Protein AF-A0A967F8V9-F1 (afdb_monomer_lite)

Radius of gyration: 20.17 Å; chains: 1; bounding box: 60×23×52 Å

Secondary structure (DSSP, 8-state):
-HHHHT-TT--EEE-SSS-EEEE-GGG-----HHHHT-TTS-----------HHHHHS-EEEEE-PEEEPTTT--EEEEHHHHHHHHHHHTT-GGG-SHHHHHGGGS-HHHHHHHHHHHTSTT-----

Sequence (128 aa):
MSCVAVCPTSALREGQGLPQLNFSEWSCIQCGLCETACPEDAIKTEPRFLYDDKERSEPRLLHEEQPMCCISCGKPFATRSALKAMMKKLEGHWMFQTEAERRRLEMCDTCRVKDMMRAQGPGGSGSA

Foldseek 3Di:
DQLCVQQPQSQWDADDLFRWIKGAQLSDPQPCRSCVRDPVNLDDRDDDDDPDPVVRGDIDTPDTFGFQAQPVPRRGAHGPVVLVVVCVVCVPPPQCPDPLSNSLSSHHPVVSVVSVVVCVPDPNDDDD

pLDDT: mean 88.05, std 12.48, range [37.12, 96.88]

Structure (mmCIF, N/CA/C/O backbone):
data_AF-A0A967F8V9-F1
#
_entry.id   AF-A0A967F8V9-F1
#
loop_
_atom_site.group_PDB
_atom_site.id
_atom_site.type_symbol
_atom_site.label_atom_id
_atom_site.label_alt_id
_atom_site.label_comp_id
_atom_site.label_asym_id
_atom_site.label_entity_id
_atom_site.label_seq_id
_atom_site.pdbx_PDB_ins_code
_atom_site.Cartn_x
_atom_site.Cartn_y
_atom_site.Cartn_z
_atom_site.occupancy
_atom_site.B_iso_or_equiv
_atom_site.auth_seq_id
_atom_site.auth_comp_id
_atom_site.auth_asym_id
_atom_site.auth_atom_id
_atom_site.pdbx_PDB_model_nu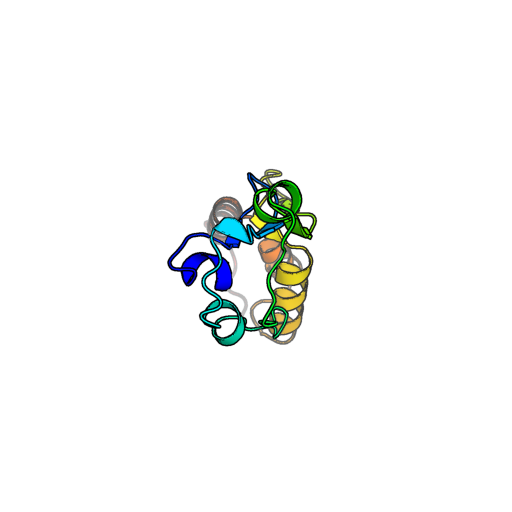m
ATOM 1 N N . MET A 1 1 ? 1.300 -4.159 1.634 1.00 73.31 1 MET A N 1
ATOM 2 C CA . MET A 1 1 ? 1.080 -3.624 0.268 1.00 73.31 1 MET A CA 1
ATOM 3 C C . MET A 1 1 ? 1.172 -4.748 -0.766 1.00 73.31 1 MET A C 1
ATOM 5 O O . MET A 1 1 ? 2.106 -5.535 -0.683 1.00 73.31 1 MET A O 1
ATOM 9 N N . SER A 1 2 ? 0.234 -4.852 -1.722 1.00 87.50 2 SER A N 1
ATOM 10 C CA . SER A 1 2 ? 0.163 -5.983 -2.684 1.00 87.50 2 SER A CA 1
ATOM 11 C C . SER A 1 2 ? 1.423 -6.117 -3.555 1.00 87.50 2 SER A C 1
ATOM 13 O O . SER A 1 2 ? 2.060 -7.166 -3.579 1.00 87.50 2 SER A O 1
ATOM 15 N N . CYS A 1 3 ? 1.847 -5.026 -4.199 1.00 94.12 3 CYS A N 1
ATOM 16 C CA . CYS A 1 3 ? 2.989 -5.011 -5.119 1.00 94.12 3 CYS A CA 1
ATOM 17 C C . CYS A 1 3 ? 4.335 -5.368 -4.457 1.00 94.12 3 CYS A C 1
ATOM 19 O O . CYS A 1 3 ? 5.180 -5.995 -5.090 1.00 94.12 3 CYS A O 1
ATOM 21 N N . VAL A 1 4 ? 4.524 -5.005 -3.182 1.00 94.88 4 VAL A N 1
ATOM 22 C CA . VAL A 1 4 ? 5.724 -5.362 -2.406 1.00 94.88 4 VAL A CA 1
ATOM 23 C C . VAL A 1 4 ? 5.731 -6.856 -2.090 1.00 94.88 4 VAL A C 1
ATOM 25 O O . VAL A 1 4 ? 6.761 -7.503 -2.239 1.00 94.88 4 VAL A O 1
ATOM 28 N N . ALA A 1 5 ? 4.577 -7.420 -1.721 1.00 94.50 5 ALA A N 1
ATOM 29 C CA . ALA A 1 5 ? 4.461 -8.834 -1.375 1.00 94.50 5 ALA A CA 1
ATOM 30 C C . ALA A 1 5 ? 4.707 -9.778 -2.566 1.00 94.50 5 ALA A C 1
ATOM 32 O O . ALA A 1 5 ? 5.182 -10.892 -2.367 1.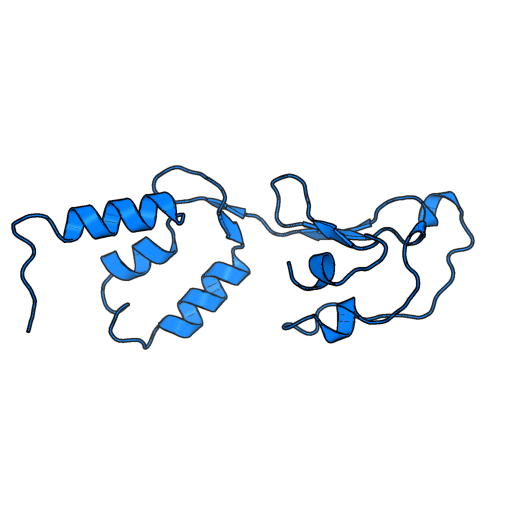00 94.50 5 ALA A O 1
ATOM 33 N N . VAL A 1 6 ? 4.402 -9.347 -3.796 1.00 96.50 6 VAL A N 1
ATOM 34 C CA . VAL A 1 6 ? 4.591 -10.168 -5.008 1.00 96.50 6 VAL A CA 1
ATOM 35 C C . VAL A 1 6 ? 5.956 -9.991 -5.676 1.00 96.50 6 VAL A C 1
ATOM 37 O O . VAL A 1 6 ? 6.245 -10.692 -6.641 1.00 96.50 6 VAL A O 1
ATOM 40 N N . CYS A 1 7 ? 6.789 -9.045 -5.228 1.00 96.88 7 CYS A N 1
ATOM 41 C CA . CYS A 1 7 ? 8.061 -8.752 -5.882 1.00 96.88 7 CYS A CA 1
ATOM 42 C C . CYS A 1 7 ? 9.117 -9.821 -5.532 1.00 96.88 7 CYS A C 1
ATOM 44 O O . CYS A 1 7 ? 9.597 -9.842 -4.398 1.00 96.88 7 CYS A O 1
ATOM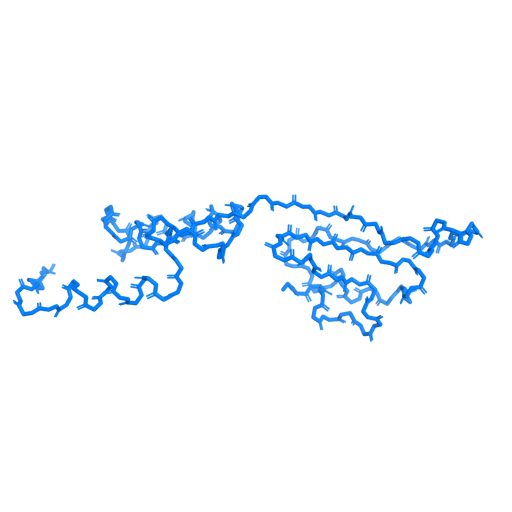 46 N N . PRO A 1 8 ? 9.549 -10.676 -6.481 1.00 96.62 8 PRO A N 1
ATOM 47 C CA . PRO A 1 8 ? 10.410 -11.820 -6.166 1.00 96.62 8 PRO A CA 1
ATOM 48 C C . PRO A 1 8 ? 11.848 -11.422 -5.811 1.00 96.62 8 PRO A C 1
ATOM 50 O O . PRO A 1 8 ? 12.561 -12.175 -5.156 1.00 96.62 8 PRO A O 1
ATOM 53 N N . THR A 1 9 ? 12.286 -10.243 -6.247 1.00 96.50 9 THR A N 1
ATOM 54 C CA . THR A 1 9 ? 13.649 -9.730 -6.055 1.00 96.50 9 THR A CA 1
ATOM 55 C C . THR A 1 9 ? 13.716 -8.598 -5.036 1.00 96.50 9 THR A C 1
ATOM 57 O O . THR A 1 9 ? 14.755 -7.957 -4.884 1.00 96.50 9 THR A O 1
ATOM 60 N N . SER A 1 10 ? 12.603 -8.312 -4.352 1.00 95.56 10 SER A N 1
ATOM 61 C CA . SER A 1 10 ? 12.488 -7.191 -3.414 1.00 95.56 10 SER A CA 1
ATOM 62 C C . SER A 1 10 ? 12.845 -5.832 -4.036 1.00 95.56 10 SER A C 1
ATOM 64 O O . SER A 1 10 ? 13.295 -4.935 -3.325 1.00 95.56 10 SER A O 1
ATOM 66 N N . ALA A 1 11 ? 12.666 -5.658 -5.352 1.00 96.31 11 ALA A N 1
ATOM 67 C CA . ALA A 1 11 ? 12.873 -4.382 -6.040 1.00 96.31 11 ALA A CA 1
ATOM 68 C C . ALA A 1 11 ? 11.903 -3.296 -5.556 1.00 96.31 11 ALA A C 1
ATOM 70 O O . ALA A 1 11 ? 12.277 -2.128 -5.514 1.00 96.31 11 ALA A O 1
ATOM 71 N N . LEU A 1 12 ? 10.687 -3.681 -5.153 1.00 96.06 12 LEU A N 1
ATOM 72 C CA . LEU A 1 12 ? 9.724 -2.818 -4.471 1.00 96.06 12 LEU A CA 1
ATOM 73 C C . LEU A 1 12 ? 9.782 -3.056 -2.961 1.00 96.06 12 LEU A C 1
ATOM 75 O O . LEU A 1 12 ? 9.792 -4.204 -2.518 1.00 96.06 12 LEU A O 1
ATOM 79 N N . ARG A 1 13 ? 9.806 -1.979 -2.172 1.00 94.94 13 ARG A N 1
ATOM 80 C CA . ARG A 1 13 ? 9.919 -2.018 -0.706 1.00 94.94 13 ARG A CA 1
ATOM 81 C C . ARG A 1 13 ? 8.991 -0.998 -0.052 1.00 94.94 13 ARG A C 1
ATOM 83 O O . ARG A 1 13 ? 8.771 0.081 -0.597 1.00 94.94 13 ARG A O 1
ATOM 90 N N . GLU A 1 14 ? 8.466 -1.337 1.122 1.00 92.12 14 GLU A N 1
ATOM 91 C CA . GLU A 1 14 ? 7.701 -0.400 1.958 1.00 92.12 14 GLU A CA 1
ATOM 92 C C . GLU A 1 14 ? 8.642 0.591 2.671 1.00 92.12 14 GLU A C 1
ATOM 94 O O . GLU A 1 14 ? 9.828 0.312 2.872 1.00 92.12 14 GLU A O 1
ATOM 99 N N . GLY A 1 15 ? 8.121 1.764 3.040 1.00 85.81 15 GLY A N 1
ATOM 100 C CA . GLY A 1 15 ? 8.815 2.726 3.900 1.00 85.81 15 GLY A CA 1
ATOM 101 C C . GLY A 1 15 ? 8.922 2.264 5.351 1.00 85.81 15 GLY A C 1
ATOM 102 O O . GLY A 1 15 ? 8.092 1.506 5.852 1.00 85.81 15 GLY A O 1
ATOM 103 N N . GLN A 1 16 ? 9.932 2.758 6.067 1.00 80.88 16 GLN A N 1
ATOM 104 C CA . GLN A 1 16 ? 10.068 2.495 7.500 1.00 80.88 16 GLN A CA 1
ATOM 105 C C . GLN A 1 16 ? 9.125 3.404 8.295 1.00 80.88 16 GLN A C 1
ATOM 107 O O . GLN A 1 16 ? 9.422 4.569 8.539 1.00 80.88 16 GLN A O 1
ATOM 112 N N . GLY A 1 17 ? 7.967 2.873 8.691 1.00 78.25 17 GLY A N 1
ATOM 113 C CA . GLY A 1 17 ? 7.004 3.577 9.550 1.00 78.25 17 GLY A CA 1
ATOM 114 C C . GLY A 1 17 ? 6.149 4.639 8.848 1.00 78.25 17 GLY A C 1
ATOM 115 O O . GLY A 1 17 ? 5.216 5.158 9.460 1.00 78.25 17 GLY A O 1
ATOM 116 N N . LEU A 1 18 ? 6.415 4.915 7.570 1.00 83.31 18 LEU A N 1
ATOM 117 C CA . LEU A 1 18 ? 5.600 5.765 6.709 1.00 83.31 18 LEU A CA 1
ATOM 118 C C . LEU A 1 18 ? 5.007 4.942 5.557 1.00 83.31 18 LEU A C 1
ATOM 120 O O . LEU A 1 18 ? 5.690 4.057 5.033 1.00 83.31 18 LEU A O 1
ATOM 124 N N . PRO A 1 19 ? 3.766 5.234 5.129 1.00 89.25 19 PRO A N 1
ATOM 125 C CA . PRO A 1 19 ? 3.196 4.687 3.904 1.00 89.25 19 PRO A CA 1
ATOM 126 C C . PRO A 1 19 ? 3.963 5.182 2.671 1.00 89.25 19 PRO A C 1
ATOM 128 O O . PRO A 1 19 ? 3.602 6.173 2.043 1.00 89.25 19 PRO A O 1
ATOM 131 N N . GLN A 1 20 ? 5.051 4.494 2.336 1.00 92.75 20 GLN A N 1
ATOM 132 C CA . GLN A 1 20 ? 5.872 4.777 1.163 1.00 92.75 20 GLN A CA 1
ATOM 133 C C . GLN A 1 20 ? 6.048 3.525 0.315 1.00 92.75 20 GLN A C 1
ATOM 135 O O . GLN A 1 20 ? 6.099 2.405 0.831 1.00 92.75 20 GLN A O 1
ATOM 140 N N . LEU A 1 21 ? 6.210 3.742 -0.986 1.00 93.88 21 LEU A N 1
ATOM 141 C CA . LEU A 1 21 ? 6.624 2.738 -1.948 1.00 93.88 21 LEU A CA 1
ATOM 142 C C . LEU A 1 21 ? 7.963 3.155 -2.550 1.00 93.88 21 LEU A C 1
ATOM 144 O O . LEU A 1 21 ? 8.048 4.144 -3.277 1.00 93.88 21 LEU A O 1
ATOM 148 N N . ASN A 1 22 ? 8.999 2.380 -2.254 1.00 95.12 22 ASN A N 1
ATOM 149 C CA . ASN A 1 22 ? 10.349 2.576 -2.762 1.00 95.12 22 ASN A CA 1
ATOM 150 C C . ASN A 1 22 ? 10.663 1.538 -3.835 1.00 95.12 22 ASN A C 1
ATOM 152 O O . ASN A 1 22 ? 10.261 0.380 -3.721 1.00 95.12 22 ASN A O 1
ATOM 156 N N . PHE A 1 23 ? 11.419 1.939 -4.850 1.00 95.50 23 PHE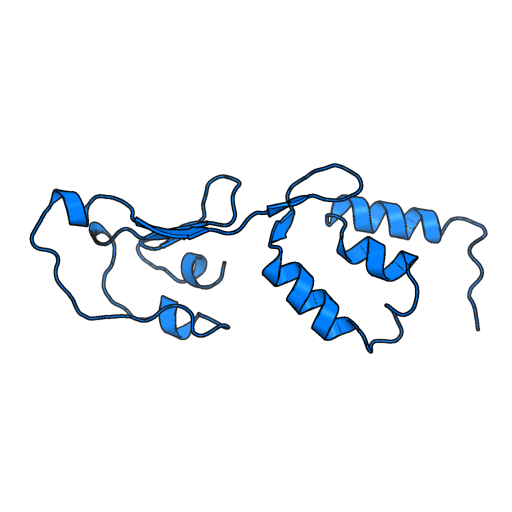 A N 1
ATOM 157 C CA . PHE A 1 23 ? 11.781 1.099 -5.982 1.00 95.50 23 PHE A CA 1
ATOM 158 C C . PHE A 1 23 ? 13.279 1.159 -6.272 1.00 95.50 23 PHE A C 1
ATOM 160 O O . PHE A 1 23 ? 13.851 2.238 -6.370 1.00 95.50 23 PHE A O 1
ATOM 167 N N . SER A 1 24 ? 13.914 0.003 -6.434 1.00 94.88 24 SER A N 1
ATOM 168 C CA . SER A 1 24 ? 15.323 -0.124 -6.807 1.00 94.88 24 SER A CA 1
ATOM 169 C C . SER A 1 24 ? 15.435 -0.804 -8.166 1.00 94.88 24 SER A C 1
ATOM 171 O O . SER A 1 24 ? 15.145 -1.996 -8.296 1.00 94.88 24 SER A O 1
ATOM 173 N N . GLU A 1 25 ? 15.873 -0.043 -9.171 1.00 93.94 25 GLU A N 1
ATOM 174 C CA . GLU A 1 25 ? 16.021 -0.533 -10.547 1.00 93.94 25 GLU A CA 1
ATOM 175 C C . GLU A 1 25 ? 17.055 -1.659 -10.625 1.00 93.94 25 GLU A C 1
ATOM 177 O O . GLU A 1 25 ? 16.813 -2.657 -11.293 1.00 93.94 25 GLU A O 1
ATOM 182 N N . TRP A 1 26 ? 18.158 -1.551 -9.877 1.00 93.56 26 TRP A N 1
ATOM 183 C CA . TRP A 1 26 ? 19.202 -2.578 -9.795 1.00 93.56 26 TRP A CA 1
ATOM 184 C C . TRP A 1 26 ? 18.667 -3.990 -9.517 1.00 93.56 26 TRP A C 1
ATOM 186 O O . TRP A 1 26 ? 19.202 -4.975 -10.015 1.00 93.56 26 TRP A O 1
ATOM 196 N N . SER A 1 27 ? 17.601 -4.096 -8.719 1.00 94.81 27 SER A N 1
ATOM 197 C CA . SER A 1 27 ? 16.995 -5.383 -8.355 1.00 94.81 27 SER A CA 1
ATOM 198 C C . SER A 1 27 ? 15.814 -5.767 -9.257 1.00 94.81 27 SER A C 1
ATOM 200 O O . SER A 1 27 ? 15.268 -6.861 -9.118 1.00 94.81 27 SER A O 1
ATOM 202 N N . CYS A 1 28 ? 15.356 -4.884 -10.146 1.00 95.19 28 CYS A N 1
ATOM 203 C CA . CYS A 1 28 ? 14.175 -5.114 -10.969 1.00 95.19 28 CYS A CA 1
ATOM 204 C C . CYS A 1 28 ? 14.497 -6.016 -12.167 1.00 95.19 28 CYS A C 1
ATOM 206 O O . CYS A 1 28 ? 15.346 -5.695 -12.990 1.00 95.19 28 CYS A O 1
ATOM 208 N N . ILE A 1 29 ? 13.756 -7.119 -12.307 1.00 95.06 29 ILE A N 1
ATOM 209 C CA . ILE A 1 29 ? 13.864 -8.045 -13.451 1.00 95.06 29 ILE A CA 1
ATOM 210 C C . ILE A 1 29 ? 12.754 -7.851 -14.493 1.00 95.06 29 ILE A C 1
ATOM 212 O O . ILE A 1 29 ? 12.563 -8.703 -15.351 1.00 95.06 29 ILE A O 1
ATOM 216 N N . GLN A 1 30 ? 11.976 -6.768 -14.380 1.00 94.94 30 GLN A N 1
ATOM 217 C CA . GLN A 1 30 ? 10.914 -6.401 -15.330 1.00 94.94 30 GLN A CA 1
ATOM 218 C C . GLN A 1 30 ? 9.875 -7.515 -15.579 1.00 94.94 30 GLN A C 1
ATOM 220 O O . GLN A 1 30 ? 9.372 -7.689 -16.682 1.00 94.94 30 GLN A O 1
ATOM 225 N N . CYS A 1 31 ? 9.522 -8.268 -14.531 1.00 96.12 31 CYS A N 1
ATOM 226 C CA . CYS A 1 31 ? 8.600 -9.409 -14.629 1.00 96.12 31 CYS A CA 1
ATOM 227 C C . CYS A 1 31 ? 7.105 -9.048 -14.750 1.00 96.12 31 CYS A C 1
ATOM 229 O O . CYS A 1 31 ? 6.296 -9.938 -14.989 1.00 96.12 31 CYS A O 1
ATOM 231 N N . GLY A 1 32 ? 6.708 -7.791 -14.517 1.00 95.31 32 GLY A N 1
ATOM 232 C CA . GLY A 1 32 ? 5.307 -7.342 -14.621 1.00 95.31 32 GLY A CA 1
ATOM 233 C C . GLY A 1 32 ? 4.351 -7.811 -13.509 1.00 95.31 32 GLY A C 1
ATOM 234 O O . GLY A 1 32 ? 3.172 -7.450 -13.507 1.00 95.31 32 GLY A O 1
ATOM 235 N N . LEU A 1 33 ? 4.825 -8.576 -12.519 1.00 96.56 33 LEU A N 1
ATOM 236 C CA . LEU A 1 33 ? 3.972 -9.074 -11.429 1.00 96.56 33 LEU A CA 1
ATOM 237 C C . LEU A 1 33 ? 3.388 -7.947 -10.565 1.00 96.56 33 LEU A C 1
ATOM 239 O O . LEU A 1 33 ? 2.247 -8.037 -10.120 1.00 96.56 33 LEU A O 1
ATOM 243 N N . CYS A 1 34 ? 4.154 -6.880 -10.332 1.00 96.56 34 CYS A N 1
ATOM 244 C CA . CYS A 1 34 ? 3.711 -5.741 -9.529 1.00 96.56 34 CYS A CA 1
ATOM 245 C C . CYS A 1 34 ? 2.565 -4.955 -10.180 1.00 96.56 34 CYS A C 1
ATOM 247 O O . CYS A 1 34 ? 1.682 -4.489 -9.464 1.00 96.56 34 CYS A O 1
ATOM 249 N N . GLU A 1 35 ? 2.575 -4.841 -11.507 1.00 96.38 35 GLU A N 1
ATOM 250 C CA . GLU A 1 35 ? 1.511 -4.233 -12.306 1.00 96.38 35 GLU A CA 1
ATOM 251 C C . GLU A 1 35 ? 0.238 -5.081 -12.229 1.00 96.38 35 GLU A C 1
ATOM 253 O O . GLU A 1 35 ? -0.807 -4.591 -11.814 1.00 96.38 35 GLU A O 1
ATOM 258 N N . THR A 1 36 ? 0.351 -6.392 -12.470 1.00 95.38 36 THR A N 1
ATOM 259 C CA . THR A 1 36 ? -0.796 -7.320 -12.405 1.00 95.38 36 THR A CA 1
ATOM 260 C C . THR A 1 36 ? -1.426 -7.381 -11.008 1.00 95.38 36 THR A C 1
ATOM 262 O O . THR A 1 36 ? -2.638 -7.527 -10.863 1.00 95.38 36 THR A O 1
ATOM 265 N N . ALA A 1 37 ? -0.611 -7.279 -9.957 1.00 95.00 37 ALA A N 1
ATOM 266 C CA . ALA A 1 37 ? -1.073 -7.339 -8.574 1.00 95.00 37 ALA A CA 1
ATOM 267 C C . ALA A 1 37 ? -1.623 -6.005 -8.040 1.00 95.00 37 ALA A C 1
ATOM 269 O O . ALA A 1 37 ? -2.061 -5.959 -6.884 1.00 95.00 37 ALA A O 1
ATOM 270 N N . CYS A 1 38 ? -1.556 -4.914 -8.813 1.00 93.62 38 CYS A N 1
ATOM 271 C CA . CYS A 1 38 ? -1.986 -3.593 -8.370 1.00 93.62 38 CYS A CA 1
ATOM 272 C C . CYS A 1 38 ? -3.515 -3.447 -8.488 1.00 93.62 38 CYS A C 1
ATOM 274 O O . CYS A 1 38 ? -4.035 -3.373 -9.598 1.00 93.62 38 CYS A O 1
ATOM 276 N N . PRO A 1 39 ? -4.265 -3.343 -7.373 1.00 90.38 39 PRO A N 1
ATOM 277 C CA . PRO A 1 39 ? -5.723 -3.216 -7.434 1.00 90.38 39 PRO A CA 1
ATOM 278 C C . PRO A 1 39 ? -6.201 -1.833 -7.903 1.00 90.38 39 PRO A C 1
ATOM 280 O O . PRO A 1 39 ? -7.382 -1.666 -8.193 1.00 90.38 39 PRO A O 1
ATOM 283 N N . GLU A 1 40 ? -5.308 -0.843 -7.933 1.00 90.50 40 GLU A N 1
ATOM 284 C CA . GLU A 1 40 ? -5.611 0.552 -8.276 1.00 90.50 40 GLU A CA 1
ATOM 285 C C . GLU A 1 40 ? -5.039 0.967 -9.640 1.00 90.50 40 GLU A C 1
ATOM 287 O O . GLU A 1 40 ? -5.127 2.138 -9.992 1.00 90.50 40 GLU A O 1
ATOM 292 N N . ASP A 1 41 ? -4.441 0.032 -10.394 1.00 91.44 41 ASP A N 1
ATOM 293 C CA . ASP A 1 41 ? -3.780 0.295 -11.688 1.00 91.44 41 ASP A CA 1
ATOM 294 C C . ASP A 1 41 ? -2.745 1.446 -11.631 1.00 91.44 41 ASP A C 1
ATOM 296 O O . ASP A 1 41 ? -2.572 2.241 -12.554 1.00 91.44 41 ASP A O 1
ATOM 300 N N . ALA A 1 42 ? -2.060 1.570 -10.489 1.00 92.38 42 ALA A N 1
ATOM 301 C CA . ALA A 1 42 ? -1.156 2.681 -10.187 1.00 92.38 42 ALA A CA 1
ATOM 302 C C . ALA A 1 42 ? 0.309 2.425 -10.593 1.00 92.38 42 ALA A C 1
ATOM 304 O O . ALA A 1 42 ? 1.131 3.338 -10.541 1.00 92.38 42 ALA A O 1
ATOM 305 N N . ILE A 1 43 ? 0.664 1.188 -10.957 1.00 93.31 43 ILE A N 1
ATOM 306 C CA . ILE A 1 43 ? 2.034 0.784 -11.306 1.00 93.31 43 ILE A CA 1
ATOM 307 C C . ILE A 1 43 ? 2.024 0.206 -12.715 1.00 93.31 43 ILE A C 1
ATOM 309 O O . ILE A 1 43 ? 1.259 -0.713 -12.982 1.00 93.31 43 ILE A O 1
ATOM 313 N N . LYS A 1 44 ? 2.923 0.697 -13.573 1.00 93.81 44 LYS A N 1
ATOM 314 C CA . LYS A 1 44 ? 3.140 0.185 -14.930 1.00 93.81 44 LYS A CA 1
ATOM 315 C C . LYS A 1 44 ? 4.593 -0.201 -15.140 1.00 93.81 44 LYS A C 1
ATOM 317 O O . LYS A 1 44 ? 5.498 0.465 -14.634 1.00 93.81 44 LYS A O 1
ATOM 322 N N . THR A 1 45 ? 4.805 -1.270 -15.893 1.00 93.19 45 THR A N 1
ATOM 323 C CA . THR A 1 45 ? 6.132 -1.743 -16.274 1.00 93.19 45 THR A CA 1
ATOM 324 C C . THR A 1 45 ? 6.520 -1.122 -17.607 1.00 93.19 45 THR A C 1
ATOM 326 O O . THR A 1 45 ? 5.915 -1.403 -18.637 1.00 93.19 45 THR A O 1
ATOM 329 N N . GLU A 1 46 ? 7.564 -0.301 -17.600 1.00 90.75 46 GLU A N 1
ATOM 330 C CA . GLU A 1 46 ? 8.147 0.252 -18.820 1.00 90.75 46 GLU A CA 1
ATOM 331 C C . GLU A 1 46 ? 9.506 -0.409 -19.072 1.00 90.75 46 GLU A C 1
ATOM 333 O O . GLU A 1 46 ? 10.410 -0.269 -18.239 1.00 90.75 46 GLU A O 1
ATOM 338 N N . PRO A 1 47 ? 9.683 -1.133 -20.193 1.00 89.25 47 PRO A N 1
ATOM 339 C CA . PRO A 1 47 ? 10.975 -1.696 -20.552 1.00 89.25 47 PRO A CA 1
ATOM 340 C C . PRO A 1 47 ? 12.001 -0.580 -20.738 1.00 89.25 47 PRO A C 1
ATOM 342 O O . PRO A 1 47 ? 11.874 0.266 -21.624 1.00 89.25 47 PRO A O 1
ATOM 345 N N . ARG A 1 48 ? 13.034 -0.574 -19.897 1.00 88.69 48 ARG A N 1
ATOM 346 C CA . ARG A 1 48 ? 14.125 0.401 -19.972 1.00 88.69 48 ARG A CA 1
ATOM 347 C C . ARG A 1 48 ? 15.431 -0.173 -19.448 1.00 88.69 48 ARG A C 1
ATOM 349 O O . ARG A 1 48 ? 15.444 -1.183 -18.752 1.00 88.69 48 ARG A O 1
ATOM 356 N N . PHE A 1 49 ? 16.530 0.507 -19.745 1.00 87.38 49 PHE A N 1
ATOM 357 C CA . PHE A 1 49 ? 17.834 0.203 -19.171 1.00 87.38 49 PHE A CA 1
ATOM 358 C C . PHE A 1 49 ? 18.540 1.509 -18.808 1.00 87.38 49 PHE A C 1
ATOM 360 O O . PHE A 1 49 ? 18.887 2.297 -19.687 1.00 87.38 49 PHE A O 1
ATOM 367 N N . LEU A 1 50 ? 18.719 1.758 -17.509 1.00 90.12 50 LEU A N 1
ATOM 368 C CA . LEU A 1 50 ? 19.493 2.899 -17.020 1.00 90.12 50 LEU A CA 1
ATOM 369 C C . LEU A 1 50 ? 20.977 2.553 -17.117 1.00 90.12 50 LEU A C 1
ATOM 371 O O . LEU A 1 50 ? 21.431 1.648 -16.427 1.00 90.12 50 LEU A O 1
ATOM 375 N N . TYR A 1 51 ? 21.724 3.239 -17.984 1.00 92.38 51 TYR A N 1
ATOM 376 C CA . TYR A 1 51 ? 23.161 2.993 -18.158 1.00 92.38 51 TYR A CA 1
ATOM 377 C C . TYR A 1 51 ? 23.991 3.513 -16.983 1.00 92.38 51 TYR A C 1
ATOM 379 O O . TYR A 1 51 ? 24.995 2.892 -16.639 1.00 92.38 51 TYR A O 1
ATOM 387 N N . ASP A 1 52 ? 23.557 4.604 -16.351 1.00 94.88 52 ASP A N 1
ATOM 388 C CA . ASP A 1 52 ? 24.223 5.160 -15.178 1.00 94.88 52 ASP A CA 1
ATOM 389 C C . ASP A 1 52 ? 24.097 4.198 -13.984 1.00 94.88 52 ASP A C 1
ATOM 391 O O . ASP A 1 52 ? 23.005 3.774 -13.600 1.00 94.88 52 ASP A O 1
ATOM 395 N N . ASP A 1 53 ? 25.240 3.789 -13.439 1.00 92.38 53 ASP A N 1
ATOM 396 C CA . ASP A 1 53 ? 25.316 2.824 -12.340 1.00 92.38 53 ASP A CA 1
ATOM 397 C C . ASP A 1 53 ? 24.802 3.402 -11.014 1.00 92.38 53 ASP A C 1
ATOM 399 O O . ASP A 1 53 ? 24.148 2.700 -10.235 1.00 92.38 53 ASP A O 1
ATOM 403 N N . LYS A 1 54 ? 25.032 4.699 -10.781 1.00 92.12 54 LYS A N 1
ATOM 404 C CA . LYS A 1 54 ? 24.597 5.377 -9.559 1.00 92.12 54 LYS A CA 1
ATOM 405 C C . LYS A 1 54 ? 23.084 5.513 -9.553 1.00 92.12 54 LYS A C 1
ATOM 407 O O . LYS A 1 54 ? 22.443 5.051 -8.612 1.00 92.12 54 LYS A O 1
ATOM 412 N N . GLU A 1 55 ? 22.507 6.039 -10.635 1.00 91.31 55 GLU A N 1
ATOM 413 C CA . GLU A 1 55 ? 21.050 6.193 -10.751 1.00 91.31 55 GLU A CA 1
ATOM 414 C C . GLU A 1 55 ? 20.309 4.853 -10.651 1.00 91.31 55 GLU A C 1
ATOM 416 O O . GLU A 1 55 ? 19.197 4.781 -10.128 1.00 91.31 55 GLU A O 1
ATOM 421 N N . ARG A 1 56 ? 20.917 3.771 -11.149 1.00 91.75 56 ARG A N 1
ATOM 422 C CA . ARG A 1 56 ? 20.336 2.423 -11.100 1.00 91.75 56 ARG A CA 1
ATOM 423 C C . ARG A 1 56 ? 20.351 1.821 -9.696 1.00 91.75 56 ARG A C 1
ATOM 425 O O . ARG A 1 56 ? 19.434 1.075 -9.338 1.00 91.75 56 ARG A O 1
ATOM 432 N N . SER A 1 57 ? 21.399 2.107 -8.931 1.00 90.38 57 SER A N 1
ATOM 433 C CA . SER A 1 57 ? 21.607 1.564 -7.587 1.00 90.38 57 SER A CA 1
ATOM 434 C C . SER A 1 57 ? 20.784 2.298 -6.527 1.00 90.38 57 SER A C 1
ATOM 436 O O . SER A 1 57 ? 20.358 1.685 -5.544 1.00 90.38 57 SER A O 1
ATOM 438 N 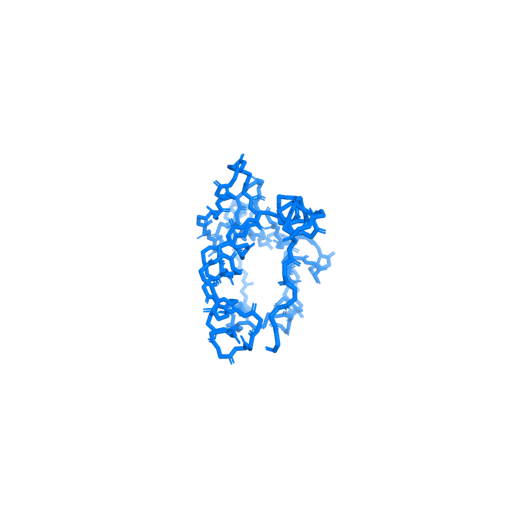N . GLU A 1 58 ? 20.518 3.588 -6.728 1.00 92.88 58 GLU A N 1
ATOM 439 C CA . GLU A 1 58 ? 19.765 4.411 -5.785 1.00 92.88 58 GLU A CA 1
ATOM 440 C C . GLU A 1 58 ? 18.269 4.038 -5.739 1.00 92.88 58 GLU A C 1
ATOM 442 O O . GLU A 1 58 ? 17.581 4.009 -6.766 1.00 92.88 58 GLU A O 1
ATOM 447 N N . PRO A 1 59 ? 17.713 3.752 -4.544 1.00 93.31 59 PRO A N 1
ATOM 448 C CA . PRO A 1 59 ? 16.277 3.586 -4.383 1.00 93.31 59 PRO A CA 1
ATOM 449 C C . PRO A 1 59 ? 15.533 4.890 -4.680 1.00 93.31 59 PRO A C 1
ATOM 451 O O . PRO A 1 59 ? 15.873 5.955 -4.171 1.00 93.31 59 PRO A O 1
ATOM 454 N N . ARG A 1 60 ? 14.455 4.785 -5.450 1.00 93.38 60 ARG A N 1
ATOM 455 C CA . ARG A 1 60 ? 13.566 5.888 -5.803 1.00 93.38 60 ARG A CA 1
ATOM 456 C C . ARG A 1 60 ? 12.271 5.794 -5.016 1.00 93.38 60 ARG A C 1
ATOM 458 O O . ARG A 1 60 ? 11.636 4.740 -4.996 1.00 93.38 60 ARG A O 1
ATOM 465 N N . LEU A 1 61 ? 11.841 6.912 -4.443 1.00 94.69 61 LEU A N 1
ATOM 466 C CA . LEU A 1 61 ? 10.508 7.040 -3.867 1.00 94.69 61 LEU A CA 1
ATOM 467 C C . LEU A 1 61 ? 9.485 7.162 -5.006 1.00 94.69 61 LEU A C 1
ATOM 469 O O . LEU A 1 61 ? 9.507 8.135 -5.756 1.00 94.69 61 LEU A O 1
ATOM 473 N N . LEU A 1 62 ? 8.616 6.162 -5.163 1.00 93.50 62 LEU A N 1
ATOM 474 C CA . LEU A 1 62 ? 7.539 6.182 -6.160 1.00 93.50 62 LEU A CA 1
ATOM 475 C C . LEU A 1 62 ? 6.287 6.870 -5.625 1.00 93.50 62 LEU A C 1
ATOM 477 O O . LEU A 1 62 ? 5.614 7.594 -6.354 1.00 93.50 62 LEU A O 1
ATOM 481 N N . HIS A 1 63 ? 5.960 6.618 -4.361 1.00 92.62 63 HIS A N 1
ATOM 482 C CA . HIS A 1 63 ? 4.783 7.183 -3.724 1.00 92.62 63 HIS A CA 1
ATOM 483 C C . HIS A 1 63 ? 4.998 7.312 -2.222 1.00 92.62 63 HIS A C 1
ATOM 485 O O . HIS A 1 63 ? 5.619 6.447 -1.606 1.00 92.62 63 HIS A O 1
ATOM 491 N N . GLU A 1 64 ? 4.442 8.370 -1.645 1.00 92.25 64 GLU A N 1
ATOM 492 C CA . GLU A 1 64 ? 4.383 8.606 -0.211 1.00 92.25 64 GLU A CA 1
ATOM 493 C C . GLU A 1 64 ? 3.024 9.199 0.138 1.00 92.25 64 GLU A C 1
ATOM 495 O O . GLU A 1 64 ? 2.530 10.099 -0.544 1.00 92.25 64 GLU A O 1
ATOM 500 N N . GLU A 1 65 ? 2.448 8.723 1.235 1.00 90.44 65 GLU A N 1
ATOM 501 C CA . GLU A 1 65 ? 1.237 9.288 1.801 1.00 90.44 65 GLU A CA 1
ATOM 502 C C . GLU A 1 65 ? 1.389 9.497 3.309 1.00 90.44 65 GLU A C 1
ATOM 504 O O . GLU A 1 65 ? 2.022 8.711 4.015 1.00 90.44 65 GLU A O 1
ATOM 509 N N . GLN A 1 66 ? 0.760 10.553 3.832 1.00 88.12 66 GLN A N 1
ATOM 510 C CA . GLN A 1 66 ? 0.723 10.782 5.272 1.00 88.12 66 GLN A CA 1
ATOM 511 C C . GLN A 1 66 ? -0.066 9.671 5.984 1.00 88.12 66 GLN A C 1
ATOM 513 O O . GLN A 1 66 ? -1.218 9.400 5.611 1.00 88.12 66 GLN A O 1
ATOM 518 N N . PRO A 1 67 ? 0.490 9.079 7.056 1.00 90.44 67 PRO A N 1
ATOM 519 C CA . PRO A 1 67 ? -0.255 8.142 7.873 1.00 90.44 67 PRO A CA 1
ATOM 520 C C . PRO A 1 67 ? -1.370 8.863 8.636 1.00 90.44 67 PRO A C 1
ATOM 522 O O . PRO A 1 67 ? -1.185 9.940 9.201 1.00 90.44 67 PRO A O 1
ATOM 525 N N . MET A 1 68 ? -2.530 8.221 8.692 1.00 91.56 68 MET A N 1
ATOM 526 C CA . MET A 1 68 ? -3.575 8.525 9.656 1.00 91.56 68 MET A CA 1
ATOM 527 C C . MET A 1 68 ? -3.219 7.877 10.994 1.00 91.56 68 MET A C 1
ATOM 529 O O . MET A 1 68 ? -2.940 6.673 11.082 1.00 91.56 68 MET A O 1
ATOM 533 N N . CYS A 1 69 ? -3.255 8.691 12.043 1.00 92.75 69 CYS A N 1
ATOM 534 C CA . CYS A 1 69 ? -3.030 8.258 13.411 1.00 92.75 69 CYS A CA 1
ATOM 535 C C . CYS A 1 69 ? -4.359 7.957 14.102 1.00 92.75 69 CYS A C 1
ATOM 537 O O . CYS A 1 69 ? -5.353 8.650 13.901 1.00 92.75 69 CYS A O 1
ATOM 539 N N . CYS A 1 70 ? -4.367 6.928 14.945 1.00 94.75 70 CYS A N 1
ATOM 540 C CA . CYS A 1 70 ? -5.527 6.560 15.745 1.00 94.75 70 CYS A CA 1
ATOM 541 C C . CYS A 1 70 ? -5.954 7.728 16.642 1.00 94.75 70 CYS A C 1
ATOM 543 O O . CYS A 1 70 ? -5.157 8.199 17.455 1.00 94.75 70 CYS A O 1
ATOM 545 N N . ILE A 1 71 ? -7.227 8.120 16.588 1.00 94.69 71 ILE A N 1
ATOM 546 C CA . ILE A 1 71 ? -7.765 9.231 17.396 1.00 94.69 71 ILE A CA 1
ATOM 547 C C . ILE A 1 71 ? -7.726 8.979 18.916 1.00 94.69 71 ILE A C 1
ATOM 549 O O . ILE A 1 71 ? -7.928 9.897 19.704 1.00 94.69 71 ILE A O 1
ATOM 553 N N . SER A 1 72 ? -7.505 7.729 19.341 1.00 95.00 72 SER A N 1
ATOM 554 C CA . SER A 1 72 ? -7.451 7.342 20.756 1.00 95.00 72 SER A CA 1
ATOM 555 C C . SER A 1 72 ? -6.030 7.223 21.307 1.00 95.00 72 SER A C 1
ATOM 557 O O . SER A 1 72 ? -5.836 7.501 22.486 1.00 95.00 72 SER A O 1
ATOM 559 N N . CYS A 1 73 ? -5.059 6.758 20.516 1.00 96.06 73 CYS A N 1
ATOM 560 C CA . CYS A 1 73 ? -3.703 6.471 21.007 1.00 96.06 73 CYS A CA 1
ATOM 561 C C . CYS A 1 73 ? -2.578 7.091 20.171 1.00 96.06 73 CYS A C 1
ATOM 563 O O . CYS A 1 73 ? -1.415 6.939 20.526 1.00 96.06 73 CYS A O 1
ATOM 565 N N . GLY A 1 74 ? -2.893 7.739 19.048 1.00 93.50 74 GLY A N 1
ATOM 566 C CA . GLY A 1 74 ? -1.913 8.373 18.166 1.00 93.50 74 GLY A CA 1
ATOM 567 C C . GLY A 1 74 ? -1.088 7.415 17.301 1.00 93.50 74 GLY A C 1
ATOM 568 O O . GLY A 1 74 ? -0.299 7.880 16.486 1.00 93.50 74 GLY A O 1
ATOM 569 N N . LYS A 1 75 ? -1.260 6.089 17.420 1.00 92.81 75 LYS A N 1
ATOM 570 C CA . LYS A 1 75 ? -0.509 5.115 16.609 1.00 92.81 75 LYS A CA 1
ATOM 571 C C . LYS A 1 75 ? -0.872 5.244 15.115 1.00 92.81 75 LYS A C 1
ATOM 573 O O . LYS A 1 75 ? -2.071 5.213 14.814 1.00 92.81 75 LYS A O 1
ATOM 578 N N . PRO A 1 76 ? 0.103 5.318 14.187 1.00 91.56 76 PRO A N 1
ATOM 579 C CA . PRO A 1 76 ? -0.168 5.259 12.750 1.00 91.56 76 PRO A CA 1
ATOM 580 C C . PRO A 1 76 ? -0.718 3.876 12.379 1.00 91.56 76 PRO A C 1
ATOM 582 O O . PRO A 1 76 ? -0.174 2.857 12.811 1.00 91.56 76 PRO A O 1
ATOM 585 N N . PHE A 1 77 ? -1.817 3.825 11.622 1.00 91.38 77 PHE A N 1
ATOM 586 C CA . PHE A 1 77 ? -2.482 2.545 11.321 1.00 91.38 77 PHE A CA 1
ATOM 587 C C . PHE A 1 77 ? -3.061 2.418 9.908 1.00 91.38 77 PHE A C 1
ATOM 589 O O . PHE A 1 77 ? -3.300 1.301 9.458 1.00 91.38 77 PHE A O 1
ATOM 596 N N . ALA A 1 78 ? -3.294 3.526 9.207 1.00 89.69 78 ALA A N 1
ATOM 597 C CA . ALA A 1 78 ? -3.843 3.529 7.853 1.00 89.69 78 ALA A CA 1
ATOM 598 C C . ALA A 1 78 ? -3.335 4.747 7.078 1.00 89.69 78 ALA A C 1
ATOM 600 O O . ALA A 1 78 ? -2.756 5.659 7.666 1.00 89.69 78 ALA A O 1
ATOM 601 N N . THR A 1 79 ? -3.573 4.789 5.768 1.00 90.88 79 THR A N 1
ATOM 602 C CA . THR A 1 79 ? -3.365 6.001 4.964 1.00 90.88 79 THR A CA 1
ATOM 603 C C . THR A 1 79 ? -4.663 6.798 4.841 1.00 90.88 79 THR A C 1
ATOM 605 O O . THR A 1 79 ? -5.756 6.260 5.060 1.00 90.88 79 THR A O 1
ATOM 608 N N . ARG A 1 80 ? -4.568 8.091 4.501 1.00 87.81 80 ARG A N 1
ATOM 609 C CA . ARG A 1 80 ? -5.755 8.945 4.313 1.00 87.81 80 ARG A CA 1
ATOM 610 C C . ARG A 1 80 ? -6.661 8.396 3.209 1.00 87.81 80 ARG A C 1
ATOM 612 O O . ARG A 1 80 ? -7.875 8.323 3.398 1.00 87.81 80 ARG A O 1
ATOM 619 N N . SER A 1 81 ? -6.079 7.976 2.091 1.00 90.00 81 SER A N 1
ATOM 620 C CA . SER A 1 81 ? -6.800 7.438 0.937 1.00 90.00 81 SER A CA 1
ATOM 621 C C . SER A 1 81 ? -7.481 6.115 1.265 1.00 90.00 81 SER A C 1
ATOM 623 O O . SER A 1 81 ? -8.667 5.960 0.972 1.00 90.00 81 SER A O 1
ATOM 625 N N . ALA A 1 82 ? -6.792 5.210 1.969 1.00 88.81 82 ALA A N 1
ATOM 626 C CA . ALA A 1 82 ? -7.371 3.940 2.398 1.00 88.81 82 ALA A CA 1
ATOM 627 C C . ALA A 1 82 ? -8.582 4.145 3.323 1.00 88.81 82 ALA A C 1
ATOM 629 O O . ALA A 1 82 ? -9.639 3.546 3.109 1.00 88.81 82 ALA A O 1
ATOM 630 N N . LEU A 1 83 ? -8.462 5.035 4.314 1.00 89.75 83 LEU A N 1
ATOM 631 C CA . LEU A 1 83 ? -9.554 5.334 5.238 1.00 89.75 83 LEU A CA 1
ATOM 632 C C . LEU A 1 83 ? -10.741 5.988 4.518 1.00 89.75 83 LEU A C 1
ATOM 634 O O . LEU A 1 83 ? -11.879 5.563 4.700 1.00 89.75 83 LEU A O 1
ATOM 638 N N . LYS A 1 84 ? -10.482 6.972 3.648 1.00 90.00 84 LYS A N 1
ATOM 639 C CA . LYS A 1 84 ? -11.519 7.642 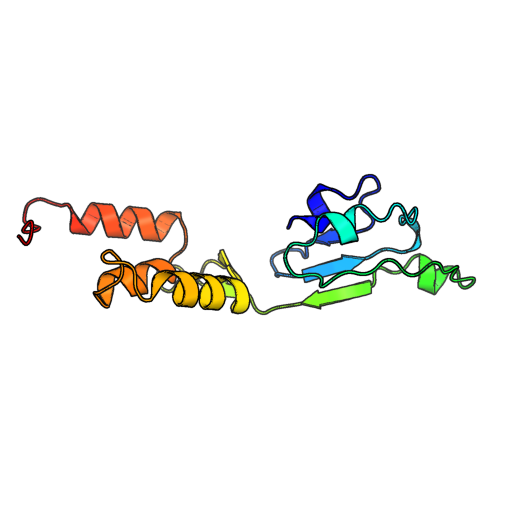2.853 1.00 90.00 84 LYS A CA 1
ATOM 640 C C . LYS A 1 84 ? -12.247 6.664 1.930 1.00 90.00 84 LYS A C 1
ATOM 642 O O . LYS A 1 84 ? -13.472 6.699 1.842 1.00 90.00 84 LYS A O 1
ATOM 647 N N . ALA A 1 85 ? -11.510 5.784 1.254 1.00 89.62 85 ALA A N 1
ATOM 648 C CA . ALA A 1 85 ? -12.086 4.760 0.389 1.00 89.62 85 ALA A CA 1
ATOM 649 C C . ALA A 1 85 ? -12.941 3.765 1.187 1.00 89.62 85 ALA A C 1
ATOM 651 O O . ALA A 1 85 ? -14.025 3.391 0.740 1.00 89.62 85 ALA A O 1
ATOM 652 N N . MET A 1 86 ? -12.485 3.368 2.380 1.00 89.31 86 MET A N 1
ATOM 653 C CA . MET A 1 86 ? -13.244 2.504 3.282 1.00 89.31 86 MET A CA 1
ATOM 654 C C . MET A 1 86 ? -14.532 3.183 3.763 1.00 89.31 86 MET A C 1
ATOM 656 O O . MET A 1 86 ? -15.596 2.582 3.652 1.00 89.31 86 MET A O 1
ATOM 660 N N . MET A 1 87 ? -14.457 4.429 4.241 1.00 88.44 87 MET A N 1
ATOM 661 C CA . MET A 1 87 ? -15.628 5.199 4.675 1.00 88.44 87 MET A CA 1
ATOM 662 C C . MET A 1 87 ? -16.649 5.322 3.547 1.00 88.44 87 MET A C 1
ATOM 664 O O . MET A 1 87 ? -17.799 4.941 3.735 1.00 88.44 87 MET A O 1
ATOM 668 N N . LYS A 1 88 ? -16.207 5.710 2.345 1.00 90.06 88 LYS A N 1
ATOM 669 C CA . LYS A 1 88 ? -17.073 5.821 1.165 1.00 90.06 88 LYS A CA 1
ATOM 670 C C . LYS A 1 88 ? -17.785 4.510 0.822 1.00 90.06 88 LYS A C 1
ATOM 672 O O . LYS A 1 88 ? -18.958 4.515 0.469 1.00 90.06 88 LYS A O 1
ATOM 677 N N . LYS A 1 89 ? -17.095 3.370 0.931 1.00 88.62 89 LYS A N 1
ATOM 678 C CA . LYS A 1 89 ? -17.701 2.045 0.700 1.00 88.62 89 LYS A CA 1
ATOM 679 C C . LYS A 1 89 ? -18.742 1.667 1.762 1.00 88.62 89 LYS A C 1
ATOM 681 O O . LYS A 1 89 ? -19.588 0.822 1.488 1.00 88.62 89 LYS A O 1
ATOM 686 N N . LEU A 1 90 ? -18.677 2.259 2.955 1.00 88.38 90 LEU A N 1
ATOM 687 C CA . LEU A 1 90 ? -19.512 1.914 4.110 1.00 88.38 90 LEU A CA 1
ATOM 688 C C . LEU A 1 90 ? -20.620 2.933 4.417 1.00 88.38 90 LEU A C 1
ATOM 690 O O . LEU A 1 90 ? -21.471 2.634 5.249 1.00 88.38 90 LEU A O 1
ATOM 694 N N . GLU A 1 91 ? -20.649 4.089 3.747 1.00 81.56 91 GLU A N 1
ATOM 695 C CA . GLU A 1 91 ? -21.600 5.194 3.987 1.00 81.56 91 GLU A CA 1
ATOM 696 C C . GLU A 1 91 ? -23.079 4.763 4.018 1.00 81.56 91 GLU A C 1
ATOM 698 O O . GLU A 1 91 ? -23.863 5.329 4.777 1.00 81.56 91 GLU A O 1
ATOM 703 N N . GLY A 1 92 ? -23.461 3.750 3.234 1.00 81.69 92 GLY A N 1
ATOM 704 C CA . GLY A 1 92 ? -24.836 3.238 3.158 1.00 81.69 92 GLY A CA 1
ATOM 705 C C . GLY A 1 92 ? -25.115 1.972 3.975 1.00 81.69 92 GLY A C 1
ATOM 706 O O . GLY A 1 92 ? -26.218 1.434 3.905 1.00 81.69 92 GLY A O 1
ATOM 707 N N . HIS A 1 93 ? -24.137 1.446 4.712 1.00 88.31 93 HIS A N 1
ATOM 708 C CA . HIS A 1 93 ? -24.289 0.182 5.429 1.00 88.31 93 HIS A CA 1
ATOM 709 C C . HIS A 1 93 ? -24.896 0.423 6.822 1.00 88.31 93 HIS A C 1
ATOM 711 O O . HIS A 1 93 ? -24.395 1.239 7.592 1.00 88.31 93 HIS A O 1
ATOM 717 N N . TRP A 1 94 ? -25.946 -0.327 7.176 1.00 85.88 94 TRP A N 1
ATOM 718 C CA . TRP A 1 94 ? -26.739 -0.189 8.416 1.00 85.88 94 TRP A CA 1
ATOM 719 C C . TRP A 1 94 ? -25.940 -0.098 9.737 1.00 85.88 94 TRP A C 1
ATOM 721 O O . TRP A 1 94 ? -26.406 0.497 10.695 1.00 85.88 94 TRP A O 1
ATOM 731 N N . MET A 1 95 ? -24.717 -0.630 9.766 1.00 82.12 95 MET A N 1
ATOM 732 C CA . MET A 1 95 ? -23.820 -0.731 10.926 1.00 82.12 95 MET A CA 1
ATOM 733 C C . MET A 1 95 ? -22.985 0.546 11.135 1.00 82.12 95 MET A C 1
ATOM 735 O O . MET A 1 95 ? -22.194 0.622 12.065 1.00 82.12 95 MET A O 1
ATOM 739 N N . PHE A 1 96 ? -23.067 1.519 10.222 1.00 85.81 96 PHE A N 1
ATOM 740 C CA . PHE A 1 96 ? -22.276 2.757 10.257 1.00 85.81 96 PHE A CA 1
ATOM 741 C C . PHE A 1 96 ? -23.171 3.999 10.159 1.00 85.81 96 PHE A C 1
ATOM 743 O O . PHE A 1 96 ? -22.801 5.018 9.566 1.00 85.81 96 PHE A O 1
ATOM 750 N N . GLN A 1 97 ? -24.375 3.897 10.723 1.00 83.00 97 GLN A N 1
ATOM 751 C CA . GLN A 1 97 ? -25.379 4.960 10.730 1.00 83.00 97 GLN A CA 1
ATOM 752 C C . GLN A 1 97 ? -25.074 6.003 11.811 1.00 83.00 97 GLN A C 1
ATOM 754 O O . GLN A 1 97 ? -25.359 7.185 11.623 1.00 83.00 97 GLN A O 1
ATOM 759 N N . THR A 1 98 ? -24.468 5.589 12.928 1.00 86.31 98 THR A N 1
ATOM 760 C CA . THR A 1 98 ? -24.190 6.481 14.057 1.00 86.31 98 THR A CA 1
ATOM 761 C C . THR A 1 98 ? -22.779 7.063 14.010 1.00 86.31 98 THR A C 1
ATOM 763 O O . THR A 1 98 ? -21.827 6.448 13.520 1.00 86.31 98 THR A O 1
ATOM 766 N N . GLU A 1 99 ? -22.620 8.247 14.603 1.00 84.94 99 GLU A N 1
ATOM 767 C CA . GLU A 1 99 ? -21.316 8.906 14.726 1.00 84.94 99 GLU A CA 1
ATOM 768 C C . GLU A 1 99 ? -20.314 8.049 15.518 1.00 84.94 99 GLU A C 1
ATOM 770 O O . GLU A 1 99 ? -19.139 7.961 15.170 1.00 84.94 99 GLU A O 1
ATOM 775 N N . ALA A 1 100 ? -20.783 7.335 16.547 1.00 85.94 100 ALA A N 1
ATOM 776 C CA . ALA A 1 100 ? -19.945 6.445 17.347 1.00 85.94 100 ALA A CA 1
ATOM 777 C C . ALA A 1 100 ? -19.376 5.272 16.527 1.00 85.94 100 ALA A C 1
ATOM 779 O O . ALA A 1 100 ? -18.223 4.887 16.718 1.00 85.94 100 ALA A O 1
ATOM 780 N N . GLU A 1 101 ? -20.155 4.707 15.601 1.00 86.00 101 GLU A N 1
ATOM 781 C CA . GLU A 1 101 ? -19.702 3.622 14.724 1.00 86.00 101 GLU A CA 1
ATOM 782 C C . GLU A 1 101 ? -18.698 4.108 13.680 1.00 86.00 101 GLU A C 1
ATOM 784 O O . GLU A 1 101 ? -17.677 3.452 13.461 1.00 86.00 101 GLU A O 1
ATOM 789 N N . ARG A 1 102 ? -18.941 5.279 13.078 1.00 87.25 102 ARG A N 1
ATOM 790 C CA . ARG A 1 102 ? -18.015 5.899 12.117 1.00 87.25 102 ARG A CA 1
ATOM 791 C C . ARG A 1 102 ? -16.691 6.261 12.775 1.00 87.25 102 ARG A C 1
ATOM 793 O O . ARG A 1 102 ? -15.634 5.927 12.246 1.00 87.25 102 ARG A O 1
ATOM 800 N N . ARG A 1 103 ? -16.740 6.806 13.993 1.00 90.12 103 ARG A N 1
ATOM 801 C CA . ARG A 1 103 ? -15.559 7.154 14.791 1.00 90.12 103 ARG A CA 1
ATOM 802 C C . ARG A 1 103 ? -14.636 5.958 15.062 1.00 90.12 103 ARG A C 1
ATOM 804 O O . ARG A 1 103 ? -13.426 6.131 15.183 1.00 90.12 103 ARG A O 1
ATOM 811 N N . ARG A 1 104 ? -15.164 4.729 15.121 1.00 91.25 104 ARG A N 1
ATOM 812 C CA . ARG A 1 104 ? -14.348 3.506 15.280 1.00 91.25 104 ARG A CA 1
ATOM 813 C C . ARG A 1 104 ? -13.520 3.157 14.046 1.00 91.25 104 ARG A C 1
ATOM 815 O O . ARG A 1 104 ? -12.530 2.442 14.187 1.00 91.25 104 ARG A O 1
ATOM 822 N N . LEU A 1 105 ? -13.901 3.631 12.858 1.00 90.44 105 LEU A N 1
ATOM 823 C CA . LEU A 1 105 ? -13.097 3.467 11.641 1.00 90.44 105 LEU A CA 1
ATOM 824 C C . LEU A 1 105 ? -11.789 4.265 11.725 1.00 90.44 105 LEU A C 1
ATOM 826 O O . LEU A 1 105 ? -10.791 3.874 11.130 1.00 90.44 105 LEU A O 1
ATOM 830 N N . GLU A 1 106 ? -11.774 5.334 12.522 1.00 93.12 106 GLU A N 1
ATOM 831 C CA . GLU A 1 106 ? -10.611 6.196 12.762 1.00 93.12 106 GLU A CA 1
ATOM 832 C C . GLU A 1 106 ? -9.720 5.710 13.926 1.00 93.12 106 GLU A C 1
ATOM 834 O O . GLU A 1 106 ? -8.802 6.408 14.369 1.00 93.12 106 GLU A O 1
ATOM 839 N N . MET A 1 107 ? -9.980 4.508 14.451 1.00 94.62 107 MET A N 1
ATOM 840 C CA . MET A 1 107 ? -9.199 3.887 15.520 1.00 94.62 107 MET A CA 1
ATOM 841 C C . MET A 1 107 ? -8.350 2.731 14.985 1.00 94.62 107 MET A C 1
ATOM 843 O O . MET A 1 107 ? -8.784 1.977 14.116 1.00 94.62 107 MET A O 1
ATOM 847 N N . CYS A 1 108 ? -7.163 2.528 15.569 1.00 94.88 108 CYS A N 1
ATOM 848 C CA . CYS A 1 108 ? -6.384 1.319 15.301 1.00 94.88 108 CYS A CA 1
ATOM 849 C C . CYS A 1 108 ? -7.138 0.062 15.761 1.00 94.88 108 CYS A C 1
ATOM 851 O O . CYS A 1 108 ? -7.997 0.123 16.644 1.00 94.88 108 CYS A O 1
ATOM 853 N N . ASP A 1 109 ? -6.754 -1.084 15.206 1.00 93.38 109 ASP A N 1
ATOM 854 C CA . ASP A 1 109 ? -7.245 -2.424 15.543 1.00 93.38 109 ASP A CA 1
ATOM 855 C C . ASP A 1 109 ? -7.440 -2.642 17.056 1.00 93.38 109 ASP A C 1
ATOM 857 O O . ASP A 1 109 ? -8.518 -3.029 17.510 1.00 93.38 109 ASP A O 1
ATOM 861 N N . THR A 1 110 ? -6.433 -2.296 17.860 1.00 95.69 110 THR A N 1
ATOM 862 C CA . THR A 1 110 ? -6.459 -2.511 19.310 1.00 95.69 110 THR A CA 1
ATOM 863 C C . THR A 1 110 ? -7.441 -1.575 20.023 1.00 95.69 110 THR A C 1
ATOM 865 O O . THR A 1 110 ? -8.190 -2.003 20.903 1.00 95.69 110 THR A O 1
ATOM 868 N N . CYS A 1 111 ? -7.440 -0.282 19.681 1.00 95.62 111 CYS A N 1
ATOM 869 C CA . CYS A 1 111 ? -8.343 0.696 20.296 1.00 95.62 111 CYS A CA 1
ATOM 870 C C . CYS A 1 111 ? -9.796 0.452 19.888 1.00 95.62 111 CYS A C 1
ATOM 872 O O . CYS A 1 111 ? -10.685 0.565 20.729 1.00 95.62 111 CYS A O 1
ATOM 874 N N . ARG A 1 112 ? -10.024 0.041 18.637 1.00 94.12 112 ARG A N 1
ATOM 875 C CA . ARG A 1 112 ? -11.344 -0.308 18.118 1.00 94.12 112 ARG A CA 1
ATOM 876 C C . ARG A 1 112 ? -11.977 -1.456 18.904 1.00 94.12 112 ARG A C 1
ATOM 878 O O . ARG A 1 112 ? -13.117 -1.327 19.337 1.00 94.12 112 ARG A O 1
ATOM 885 N N . VAL A 1 113 ? -11.242 -2.547 19.144 1.00 93.94 113 VAL A N 1
ATOM 886 C CA . VAL A 1 113 ? -11.752 -3.681 19.941 1.00 93.94 113 VAL A CA 1
ATOM 887 C C . VAL A 1 113 ? -12.040 -3.255 21.383 1.00 93.94 113 VAL A C 1
ATOM 889 O O . VAL A 1 113 ? -13.095 -3.585 21.920 1.00 93.94 113 VAL A O 1
ATOM 892 N N . LYS A 1 114 ? -11.149 -2.469 22.005 1.00 94.00 114 LYS A N 1
ATOM 893 C CA . LYS A 1 114 ? -11.363 -1.943 23.367 1.00 94.00 114 LYS A CA 1
ATOM 894 C C . LYS A 1 114 ? -12.632 -1.094 23.468 1.00 94.00 114 LYS A C 1
ATOM 896 O O . LYS A 1 114 ? -13.357 -1.217 24.451 1.00 94.00 114 LYS A O 1
ATOM 901 N N . ASP A 1 115 ? -12.894 -0.245 22.478 1.00 92.44 115 ASP A N 1
ATOM 902 C CA . ASP A 1 115 ? -14.098 0.586 22.441 1.00 92.44 115 ASP A CA 1
ATOM 903 C C . ASP A 1 115 ? -15.373 -0.257 22.281 1.00 92.44 115 ASP A C 1
ATOM 905 O O . ASP A 1 115 ? -16.330 -0.077 23.033 1.00 92.44 115 ASP A O 1
ATOM 909 N N . MET A 1 116 ? -15.357 -1.251 21.383 1.00 89.12 116 MET A N 1
ATOM 910 C CA . MET A 1 116 ? -16.486 -2.171 21.187 1.00 89.12 116 MET A CA 1
ATOM 911 C C . MET A 1 116 ? -16.832 -2.955 22.459 1.00 89.12 116 MET A C 1
ATOM 913 O O . MET A 1 116 ? -18.004 -3.067 22.805 1.00 89.12 116 MET A O 1
ATOM 917 N N . MET A 1 117 ? -15.826 -3.448 23.189 1.00 90.69 117 MET A N 1
ATOM 918 C CA . MET A 1 117 ? -16.038 -4.182 24.444 1.00 90.69 117 MET A CA 1
ATOM 919 C C . MET A 1 117 ? -16.621 -3.292 25.549 1.00 90.69 117 MET A C 1
ATOM 921 O O . MET A 1 117 ? -17.466 -3.737 26.320 1.00 90.69 117 MET A O 1
ATOM 925 N N . ARG A 1 118 ? -16.212 -2.018 25.619 1.00 87.25 118 ARG A N 1
ATOM 926 C CA . ARG A 1 118 ? -16.772 -1.050 26.579 1.00 87.25 118 ARG A CA 1
ATOM 927 C C . ARG A 1 118 ? -18.231 -0.721 26.273 1.00 87.25 118 ARG A C 1
ATOM 929 O O . ARG A 1 118 ? -19.022 -0.603 27.201 1.00 87.25 118 ARG A O 1
ATOM 936 N N . ALA A 1 119 ? -18.586 -0.614 24.994 1.00 76.69 119 ALA A N 1
ATOM 937 C CA . ALA A 1 119 ? -19.961 -0.373 24.563 1.00 76.69 119 ALA A CA 1
ATOM 938 C C . ALA A 1 119 ? -20.910 -1.558 24.851 1.00 76.69 119 ALA A C 1
ATOM 940 O O . ALA A 1 119 ? -22.116 -1.355 24.930 1.00 76.69 119 ALA A O 1
ATOM 941 N N . GLN A 1 120 ? -20.376 -2.773 25.035 1.00 62.50 120 GLN A N 1
ATOM 942 C CA . GLN A 1 120 ? -21.133 -4.001 25.335 1.00 62.50 120 GLN A CA 1
ATOM 943 C C . GLN A 1 120 ? -21.153 -4.373 26.836 1.00 62.50 120 GLN A C 1
ATOM 945 O O . GLN A 1 120 ? -21.681 -5.422 27.202 1.00 62.50 120 GLN A O 1
ATOM 950 N N . GLY A 1 121 ? -20.595 -3.532 27.720 1.00 46.59 121 GLY A N 1
ATOM 951 C CA . GLY A 1 121 ? -20.681 -3.696 29.181 1.00 46.59 121 GLY A CA 1
ATOM 952 C C . GLY A 1 121 ? -22.122 -3.585 29.719 1.00 46.59 121 GLY A C 1
ATOM 953 O O . GLY A 1 121 ? -23.008 -3.122 28.998 1.00 46.59 121 GLY A O 1
ATOM 954 N N . PRO A 1 122 ? -22.391 -4.012 30.971 1.00 42.47 122 PRO A N 1
ATOM 955 C CA . PRO A 1 122 ? -23.739 -4.293 31.470 1.00 42.47 122 PRO A CA 1
ATOM 956 C C . PRO A 1 122 ? -24.578 -3.009 31.520 1.00 42.47 122 PRO A C 1
ATOM 958 O O . PRO A 1 122 ? -24.464 -2.219 32.453 1.00 42.47 122 PRO A O 1
ATOM 961 N N . GLY A 1 123 ? -25.391 -2.783 30.487 1.00 50.41 123 GLY A N 1
ATOM 962 C CA . GLY A 1 123 ? -26.227 -1.586 30.353 1.00 50.41 123 GLY A CA 1
ATOM 963 C C . GLY A 1 123 ? -26.408 -1.046 28.929 1.00 50.41 123 GLY A C 1
ATOM 964 O O . GLY A 1 123 ? -27.150 -0.085 28.756 1.00 50.41 123 GLY A O 1
ATOM 965 N N . GLY A 1 124 ? -25.772 -1.626 27.904 1.00 41.66 124 GLY A N 1
ATOM 966 C CA . GLY A 1 124 ? -25.986 -1.227 26.508 1.00 41.66 124 GLY A CA 1
ATOM 967 C C . GLY A 1 124 ? -27.266 -1.826 25.925 1.00 41.66 124 GLY A C 1
ATOM 968 O O . GLY A 1 124 ? -27.288 -2.989 25.532 1.00 41.66 124 GLY A O 1
ATOM 969 N N . SER A 1 125 ? -28.331 -1.028 25.881 1.00 43.34 125 SER A N 1
ATOM 970 C CA . SER A 1 125 ? -29.602 -1.328 25.222 1.00 43.34 125 SER A CA 1
ATOM 971 C C . SER A 1 125 ? -29.393 -1.853 23.797 1.00 43.34 125 SER A C 1
ATOM 973 O O . SER A 1 125 ? -28.915 -1.118 22.931 1.00 43.34 125 SER A O 1
ATOM 975 N N . GLY A 1 126 ? -29.816 -3.091 23.538 1.00 47.59 126 GLY A N 1
ATOM 976 C CA . GLY A 1 126 ? -30.196 -3.488 22.189 1.00 47.59 126 GLY A CA 1
ATOM 977 C C . GLY A 1 126 ? -31.352 -2.598 21.741 1.00 47.59 126 GLY A C 1
ATOM 978 O O . GLY A 1 126 ? -32.442 -2.665 22.307 1.00 47.59 126 GLY A O 1
ATOM 979 N N . SER A 1 127 ? -31.099 -1.715 20.783 1.00 41.72 127 SER A N 1
ATOM 980 C CA . SER A 1 127 ? -32.154 -1.004 20.073 1.00 41.72 127 SER A CA 1
ATOM 981 C C . SER A 1 127 ? -32.680 -1.896 18.950 1.00 41.72 127 SER A C 1
ATOM 983 O O . SER A 1 127 ? -31.906 -2.307 18.086 1.00 41.72 127 SER A O 1
ATOM 985 N N . ALA A 1 128 ? -33.975 -2.193 19.090 1.00 37.12 128 ALA A N 1
ATOM 986 C CA . ALA A 1 128 ? -34.964 -2.737 18.157 1.00 37.12 128 ALA A CA 1
ATOM 987 C C . ALA A 1 128 ? -34.666 -2.621 16.654 1.00 37.12 128 ALA A C 1
ATOM 989 O O . ALA A 1 128 ? -34.177 -1.553 16.223 1.00 37.12 128 ALA A O 1
#